Protein AF-A0A1C6CKY2-F1 (afdb_monomer_lite)

Sequence (172 aa):
MKKKILVILAVICVIASGVGYYFYRTQRNVSVGLNNDIQDENGKKGKTSLDSSKVLVIYFSNGGNTQKLAKEIYDQVGGDFRQIKPQKAYPKGNKLYDYTKNEQEKNGRPKLKDLNIDISQYDTIFIGYPIWWYTYPQIILSFFDQYDLSNKTIIPFVTHGGSGMSGTKENS

Radius of gyration: 22.48 Å; chains: 1; bounding box: 76×49×47 Å

Foldseek 3Di:
DVVVVVVVVVVVVVVVVVVVVVVVVVPPDDPPVPDPPPADPVNDDDDLPDPQQQEEQEEEDDPCPQVVVSVVVCVVNPHHYWYWAFPDHQDDDPNNQVVQVVCVVVLHQGHTDDRPDDNVSHQEYEYEYEDRPNHGGSPVVNVPVVDDCPNHHYHYDYDYPDPPPPDPDPDD

pLDDT: mean 81.37, std 19.02, range [37.88, 98.44]

Secondary structure (DSSP, 8-state):
-HHHHHHHHHHHHHHHHHHHHHHHHHTS----S--TT---TT-PPP-----GGGEEEEE--SSSHHHHHHHHHHHHH-SEEEE--BSSPPPPTTHHHHHHHHHHHTT--PPBPP----GGG-SEEEEEEE-BTTB--HHHHHHHHHS--TT-EEEEEEE----S--S-----

Structure (mmCIF, N/CA/C/O backbone):
data_AF-A0A1C6CKY2-F1
#
_entry.id   AF-A0A1C6CKY2-F1
#
loop_
_atom_site.group_PDB
_atom_site.id
_atom_site.type_symbol
_atom_site.label_atom_id
_atom_site.label_alt_id
_atom_site.label_comp_id
_atom_site.label_asym_id
_atom_site.label_entity_id
_atom_site.label_seq_id
_atom_site.pdbx_PDB_ins_code
_atom_site.Cartn_x
_atom_site.Cartn_y
_atom_site.Cartn_z
_atom_site.occupancy
_atom_site.B_iso_or_equiv
_atom_site.auth_seq_id
_atom_site.auth_comp_id
_atom_site.auth_asym_id
_atom_site.auth_atom_id
_atom_site.pdbx_PDB_model_num
ATOM 1 N N . MET A 1 1 ? -53.432 -28.116 7.710 1.00 58.69 1 MET A N 1
ATOM 2 C CA . MET A 1 1 ? -52.304 -27.810 6.793 1.00 58.69 1 MET A CA 1
ATOM 3 C C . MET A 1 1 ? -51.331 -26.766 7.357 1.00 58.69 1 MET A C 1
ATOM 5 O O . MET A 1 1 ? -50.137 -27.017 7.323 1.00 58.69 1 MET A O 1
ATOM 9 N N . LYS A 1 2 ? -51.797 -25.668 7.979 1.00 56.59 2 LYS A N 1
ATOM 10 C CA . LYS A 1 2 ? -50.939 -24.588 8.525 1.00 56.59 2 LYS A CA 1
ATOM 11 C C . LYS A 1 2 ? -49.962 -25.003 9.650 1.00 56.59 2 LYS A C 1
ATOM 13 O O . LYS A 1 2 ? -48.809 -24.596 9.631 1.00 56.59 2 LYS A O 1
ATOM 18 N N . LYS A 1 3 ? -50.377 -25.870 10.589 1.00 56.81 3 LYS A N 1
ATOM 19 C CA . LYS A 1 3 ? -49.516 -26.320 11.709 1.00 56.81 3 LYS A CA 1
ATOM 20 C C . LYS A 1 3 ? -48.325 -27.188 11.269 1.00 56.81 3 LYS A C 1
ATOM 22 O O . LYS A 1 3 ? -47.261 -27.088 11.860 1.00 56.81 3 LYS A O 1
ATOM 27 N N . LYS A 1 4 ? -48.479 -27.997 10.211 1.00 60.75 4 LYS A N 1
ATOM 28 C CA . LYS A 1 4 ? -47.393 -28.849 9.688 1.00 60.75 4 LYS A CA 1
ATOM 29 C C . LYS A 1 4 ? -46.305 -28.024 8.981 1.00 60.75 4 LYS A C 1
ATOM 31 O O . LYS A 1 4 ? -45.134 -28.338 9.119 1.00 60.75 4 LYS A O 1
ATOM 36 N N . ILE A 1 5 ? -46.684 -26.934 8.305 1.00 71.88 5 ILE A N 1
ATOM 37 C CA . ILE A 1 5 ? -45.748 -26.004 7.641 1.00 71.88 5 ILE A CA 1
ATOM 38 C C . ILE A 1 5 ? -44.904 -25.231 8.667 1.00 71.88 5 ILE A C 1
ATOM 40 O O . ILE A 1 5 ? -43.698 -25.089 8.486 1.00 71.88 5 ILE A O 1
ATOM 44 N N . LEU A 1 6 ? -45.512 -24.786 9.773 1.00 70.56 6 LEU A N 1
ATOM 45 C CA . LEU A 1 6 ? -44.807 -24.044 10.825 1.00 70.56 6 LEU A CA 1
ATOM 46 C C . LEU A 1 6 ? -43.731 -24.896 11.524 1.00 70.56 6 LEU A C 1
ATOM 48 O O . LEU A 1 6 ? -42.638 -24.410 11.800 1.00 70.56 6 LEU A O 1
ATOM 52 N N . VAL A 1 7 ? -44.019 -26.181 11.758 1.00 70.69 7 VAL A N 1
ATOM 53 C CA . VAL A 1 7 ? -43.060 -27.119 12.366 1.00 70.69 7 VAL A CA 1
ATOM 54 C C . VAL A 1 7 ? -41.873 -27.383 11.435 1.00 70.69 7 VAL A C 1
ATOM 56 O O . VAL A 1 7 ? -40.737 -27.410 11.896 1.00 70.69 7 VAL A O 1
ATOM 59 N N . ILE A 1 8 ? -42.105 -27.504 10.124 1.00 72.88 8 ILE A N 1
ATOM 60 C CA . ILE A 1 8 ? -41.028 -27.720 9.143 1.00 72.88 8 ILE A CA 1
ATOM 61 C C . ILE A 1 8 ? -40.092 -26.501 9.067 1.00 72.88 8 ILE A C 1
ATOM 63 O O . ILE A 1 8 ? -38.875 -26.669 9.055 1.00 72.88 8 ILE A O 1
ATOM 67 N N . LEU A 1 9 ? -40.632 -25.277 9.092 1.00 72.06 9 LEU A N 1
ATOM 68 C CA . LEU A 1 9 ? -39.821 -24.050 9.083 1.00 72.06 9 LEU A CA 1
ATOM 69 C C . LEU A 1 9 ? -38.962 -23.896 10.346 1.00 72.06 9 LEU A C 1
ATOM 71 O O . LEU A 1 9 ? -37.796 -23.520 10.250 1.00 72.06 9 LEU A O 1
ATOM 75 N N . ALA A 1 10 ? -39.503 -24.235 11.520 1.00 71.69 10 ALA A N 1
ATOM 76 C CA . ALA A 1 10 ? -38.752 -24.172 12.773 1.00 71.69 10 ALA A CA 1
ATOM 77 C C . ALA A 1 10 ? -37.550 -25.136 12.776 1.00 71.69 10 ALA A C 1
ATOM 79 O O . ALA A 1 10 ? -36.461 -24.764 13.208 1.00 71.69 10 ALA A O 1
ATOM 80 N N . VAL A 1 11 ? -37.719 -26.347 12.234 1.00 73.00 11 VAL A N 1
ATOM 81 C CA . VAL A 1 11 ? -36.639 -27.344 12.139 1.00 73.00 11 VAL A CA 1
ATOM 82 C C . VAL A 1 11 ? -35.540 -26.892 11.169 1.00 73.00 11 VAL A C 1
ATOM 84 O O . VAL A 1 11 ? -34.359 -27.042 11.475 1.00 73.00 11 VAL A O 1
ATOM 87 N N . ILE A 1 12 ? -35.900 -26.267 10.043 1.00 73.81 12 ILE A N 1
ATOM 88 C CA . ILE A 1 12 ? -34.926 -25.732 9.075 1.00 73.81 12 ILE A CA 1
ATOM 89 C C . ILE A 1 12 ? -34.100 -24.593 9.690 1.00 73.81 12 ILE A C 1
ATOM 91 O O . ILE A 1 12 ? -32.880 -24.577 9.523 1.00 73.81 12 ILE A O 1
ATOM 95 N N . CYS A 1 13 ? -34.723 -23.681 10.445 1.00 72.31 13 CYS A N 1
ATOM 96 C CA . CYS A 1 13 ? -33.999 -22.602 11.123 1.00 72.31 13 CYS A CA 1
ATOM 97 C C . CYS A 1 13 ? -32.980 -23.138 12.137 1.00 72.31 13 CYS A C 1
ATOM 99 O O . CYS A 1 13 ? -31.845 -22.672 12.149 1.00 72.31 13 CYS A O 1
ATOM 101 N N . VAL A 1 14 ? -33.340 -24.153 12.930 1.00 74.88 14 VAL A N 1
ATOM 102 C CA . VAL A 1 14 ? -32.428 -24.7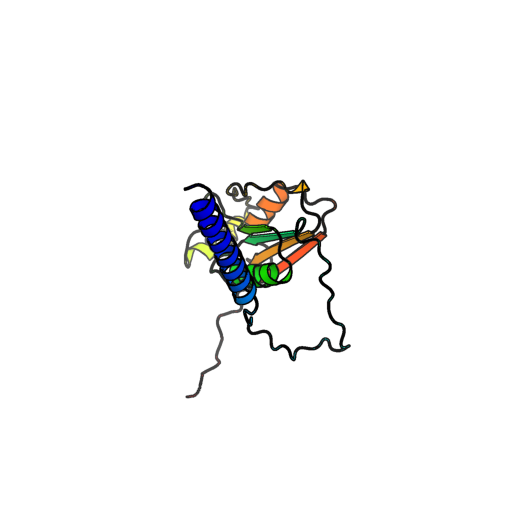57 13.920 1.00 74.88 14 VAL A CA 1
ATOM 103 C C . VAL A 1 14 ? -31.243 -25.450 13.243 1.00 74.88 14 VAL A C 1
ATOM 105 O O . VAL A 1 14 ? -30.108 -25.307 13.699 1.00 74.88 14 VAL A O 1
ATOM 108 N N . ILE A 1 15 ? -31.471 -26.141 12.121 1.00 74.62 15 ILE A N 1
ATOM 109 C CA . ILE A 1 15 ? -30.394 -26.772 11.345 1.00 74.62 15 I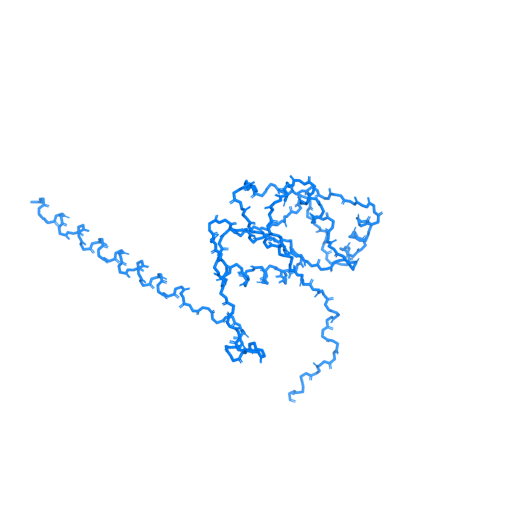LE A CA 1
ATOM 110 C C . ILE A 1 15 ? -29.488 -25.705 10.714 1.00 74.62 15 ILE A C 1
ATOM 112 O O . ILE A 1 15 ? -28.270 -25.825 10.802 1.00 74.62 15 ILE A O 1
ATOM 116 N N . ALA A 1 16 ? -30.044 -24.629 10.150 1.00 70.94 16 ALA A N 1
ATOM 117 C CA . ALA A 1 16 ? -29.259 -23.534 9.577 1.00 70.94 16 ALA A CA 1
ATOM 118 C C . ALA A 1 16 ? -28.411 -22.808 10.637 1.00 70.94 16 ALA A C 1
ATOM 120 O O . ALA A 1 16 ? -27.241 -22.515 10.393 1.00 70.94 16 ALA A O 1
ATOM 121 N N . SER A 1 17 ? -28.957 -22.578 11.836 1.00 72.94 17 SER A N 1
ATOM 122 C CA . SER A 1 17 ? -28.205 -22.022 12.969 1.00 72.94 17 SER A CA 1
ATOM 123 C C . SER A 1 17 ? -27.119 -22.979 13.461 1.00 72.94 17 SER A C 1
ATOM 125 O O . SER A 1 17 ? -26.011 -22.541 13.750 1.00 72.94 17 SER A O 1
ATOM 127 N N . GLY A 1 18 ? -27.406 -24.283 13.518 1.00 74.19 18 GLY A N 1
ATOM 128 C CA . GLY A 1 18 ? -26.446 -25.311 13.921 1.00 74.19 18 GLY A CA 1
ATOM 129 C C . GLY A 1 18 ? -25.293 -25.470 12.929 1.00 74.19 18 GLY A C 1
ATOM 130 O O . GLY A 1 18 ? -24.139 -25.524 13.342 1.00 74.19 18 GLY A O 1
ATOM 131 N N . VAL A 1 19 ? -25.584 -25.471 11.625 1.00 73.19 19 VAL A N 1
ATOM 132 C CA . VAL A 1 19 ? -24.577 -25.528 10.553 1.00 73.19 19 VAL A CA 1
ATOM 133 C C . VAL A 1 19 ? -23.788 -24.222 10.484 1.00 73.19 19 VAL A C 1
ATOM 135 O O . VAL A 1 19 ? -22.569 -24.269 10.374 1.00 73.19 19 VAL A O 1
ATOM 138 N N . GLY A 1 20 ? -24.443 -23.066 10.629 1.00 67.44 20 GLY A N 1
ATOM 139 C CA . GLY A 1 20 ? -23.774 -21.767 10.719 1.00 67.44 20 GLY A CA 1
ATOM 140 C C . GLY A 1 20 ? -22.852 -21.667 11.937 1.00 67.44 20 GLY A C 1
ATOM 141 O O . GLY A 1 20 ? -21.714 -21.231 11.805 1.00 67.44 20 GLY A O 1
ATOM 142 N N . TYR A 1 21 ? -23.292 -22.148 13.103 1.00 68.38 21 TYR A N 1
ATOM 143 C CA . TYR A 1 21 ? -22.475 -22.222 14.316 1.00 68.38 21 TYR A CA 1
ATOM 144 C C . TYR A 1 21 ? -21.323 -23.226 14.175 1.00 68.38 21 TYR A C 1
ATOM 146 O O . TYR A 1 21 ? -20.204 -22.943 14.598 1.00 68.38 21 TYR A O 1
ATOM 154 N N . TYR A 1 22 ? -21.565 -24.374 13.535 1.00 61.97 22 TYR A N 1
ATOM 155 C CA . TYR A 1 22 ? -20.537 -25.371 13.241 1.00 61.97 22 TYR A CA 1
ATOM 156 C C . TYR A 1 22 ? -19.487 -24.827 12.262 1.00 61.97 22 TYR A C 1
ATOM 158 O O . TYR A 1 22 ? -18.297 -24.953 12.528 1.00 61.97 22 TYR A O 1
ATOM 166 N N . PHE A 1 23 ? -19.889 -24.143 11.187 1.00 63.12 23 PHE A N 1
ATOM 167 C CA . PHE A 1 23 ? -18.966 -23.486 10.253 1.00 63.12 23 PHE A CA 1
ATOM 168 C C . PHE A 1 23 ? -18.221 -22.307 10.893 1.00 63.12 23 PHE A C 1
ATOM 170 O O . PHE A 1 23 ? -17.011 -22.187 10.707 1.00 63.12 23 PHE A O 1
ATOM 177 N N . TYR A 1 24 ? -18.896 -21.488 11.706 1.00 59.72 24 TYR A N 1
ATOM 178 C CA . TYR A 1 24 ? -18.271 -20.414 12.487 1.00 59.72 24 TYR A CA 1
ATOM 179 C C . TYR A 1 24 ? -17.228 -20.957 13.475 1.00 59.72 24 TYR A C 1
ATOM 181 O O . TYR A 1 24 ? -16.164 -20.364 13.650 1.00 59.72 24 TYR A O 1
ATOM 189 N N . ARG A 1 25 ? -17.497 -22.114 14.097 1.00 56.81 25 ARG A N 1
ATOM 190 C CA . ARG A 1 25 ? -16.562 -22.779 15.012 1.00 56.81 25 ARG A CA 1
ATOM 191 C C . ARG A 1 25 ? -15.396 -23.441 14.273 1.00 56.81 25 ARG A C 1
ATOM 193 O O . ARG A 1 25 ? -14.270 -23.354 14.749 1.00 56.81 25 ARG A O 1
ATOM 200 N N . THR A 1 26 ? -15.640 -24.061 13.121 1.00 47.97 26 THR A N 1
ATOM 201 C CA . THR A 1 26 ? -14.607 -24.764 12.340 1.00 47.97 26 THR A CA 1
ATOM 202 C C . THR A 1 26 ? -13.656 -23.806 11.612 1.00 47.97 26 THR A C 1
ATOM 204 O O . THR A 1 26 ? -12.512 -24.170 11.364 1.00 47.97 26 THR A O 1
ATOM 207 N N . GLN A 1 27 ? -14.052 -22.555 11.338 1.00 50.56 27 GLN A N 1
ATOM 208 C CA . GLN A 1 27 ? -13.134 -21.538 10.795 1.00 50.56 27 GLN A CA 1
ATOM 209 C C . GLN A 1 27 ? -12.186 -20.897 11.827 1.00 50.56 27 GLN A C 1
ATOM 211 O O . GLN A 1 27 ? -11.339 -20.089 11.450 1.00 50.56 27 GLN A O 1
ATOM 216 N N . ARG A 1 28 ? -12.247 -21.271 13.112 1.00 48.62 28 ARG A N 1
ATOM 217 C CA . ARG A 1 28 ? -11.229 -20.889 14.102 1.00 48.62 28 ARG A CA 1
ATOM 218 C C . ARG A 1 28 ? -10.322 -22.069 14.398 1.00 48.62 28 ARG A C 1
ATOM 220 O O . ARG A 1 28 ? -10.685 -22.919 15.198 1.00 48.62 28 ARG A O 1
ATOM 227 N N . ASN A 1 29 ? -9.173 -22.094 13.729 1.00 44.06 29 ASN A N 1
ATOM 228 C CA . ASN A 1 29 ? -7.859 -22.549 14.209 1.00 44.06 29 ASN A CA 1
ATOM 229 C C . ASN A 1 29 ? -6.998 -22.868 12.982 1.00 44.06 29 ASN A C 1
ATOM 231 O O . ASN A 1 29 ? -6.753 -24.027 12.654 1.00 44.06 29 ASN A O 1
ATOM 235 N N . VAL A 1 30 ? -6.550 -21.824 12.286 1.00 37.88 30 VAL A N 1
ATOM 236 C CA . VAL A 1 30 ? -5.424 -21.962 11.363 1.00 37.88 30 VAL A CA 1
ATOM 237 C C . VAL A 1 30 ? -4.178 -21.696 12.193 1.00 37.88 30 VAL A C 1
ATOM 239 O O . VAL A 1 30 ? -3.920 -20.563 12.592 1.00 37.88 30 VAL A O 1
ATOM 242 N N . SER A 1 31 ? -3.443 -22.762 12.515 1.00 39.06 31 SER A N 1
ATOM 243 C CA . SER A 1 31 ? -2.071 -22.637 12.999 1.00 39.06 31 SER A CA 1
ATOM 244 C C . SER A 1 31 ? -1.241 -22.135 11.828 1.00 39.06 31 SER A C 1
ATOM 246 O O . SER A 1 31 ? -0.829 -22.879 10.941 1.00 39.06 31 SER A O 1
ATOM 248 N N . VAL A 1 32 ? -1.053 -20.828 11.812 1.00 41.72 32 VAL A N 1
ATOM 249 C CA . VAL A 1 32 ? 0.072 -20.198 11.139 1.00 41.72 32 VAL A CA 1
ATOM 250 C C . VAL A 1 32 ? 1.303 -20.714 11.886 1.00 41.72 32 VAL A C 1
ATOM 252 O O . VAL A 1 32 ? 1.243 -20.863 13.106 1.00 41.72 32 VAL A O 1
ATOM 255 N N . GLY A 1 33 ? 2.380 -21.088 11.196 1.00 38.38 33 GLY A N 1
ATOM 256 C CA . GLY A 1 33 ? 3.569 -21.730 11.790 1.00 38.38 33 GLY A CA 1
ATOM 257 C C . GLY A 1 33 ? 4.355 -20.865 12.792 1.00 38.38 33 GLY A C 1
ATOM 258 O O . GLY A 1 33 ? 5.556 -21.050 12.954 1.00 38.38 33 GLY A O 1
ATOM 259 N N . LEU A 1 34 ? 3.703 -19.892 13.428 1.00 40.91 34 LEU A N 1
ATOM 260 C CA . LEU A 1 34 ? 4.163 -19.205 14.616 1.00 40.91 34 LEU A CA 1
ATOM 261 C C . LEU A 1 34 ? 4.144 -20.212 15.762 1.00 40.91 34 LEU A C 1
ATOM 263 O O . LEU A 1 34 ? 3.097 -20.734 16.145 1.00 40.91 34 LEU A O 1
ATOM 267 N N . ASN A 1 35 ? 5.325 -20.499 16.296 1.00 47.12 35 ASN A N 1
ATOM 268 C CA . ASN A 1 35 ? 5.407 -21.225 17.543 1.00 47.12 35 ASN A CA 1
ATOM 269 C C . ASN A 1 35 ? 4.717 -20.373 18.625 1.00 47.12 35 ASN A C 1
ATOM 271 O O . ASN A 1 35 ? 5.133 -19.244 18.885 1.00 47.12 35 ASN A O 1
ATOM 275 N N . ASN A 1 36 ? 3.657 -20.904 19.238 1.00 54.12 36 ASN A N 1
ATOM 276 C CA . ASN A 1 36 ? 2.939 -20.237 20.329 1.00 54.12 36 ASN A CA 1
ATOM 277 C C . ASN A 1 36 ? 3.824 -20.035 21.575 1.00 54.12 36 ASN A C 1
ATOM 279 O O . ASN A 1 36 ? 3.433 -19.310 22.489 1.00 54.12 36 ASN A O 1
ATOM 283 N N . ASP A 1 37 ? 5.018 -20.635 21.589 1.00 56.84 37 ASP A N 1
ATOM 284 C CA . ASP A 1 37 ? 6.042 -20.459 22.616 1.00 56.84 37 ASP A CA 1
ATOM 285 C C . ASP A 1 37 ? 6.924 -19.213 22.403 1.00 56.84 37 ASP A C 1
ATOM 287 O O . ASP A 1 37 ? 7.792 -18.934 23.231 1.00 56.84 37 ASP A O 1
ATOM 291 N N . ILE A 1 38 ? 6.729 -18.441 21.322 1.00 53.94 38 ILE A N 1
ATOM 292 C CA . ILE A 1 38 ? 7.416 -17.154 21.138 1.00 53.94 38 ILE A CA 1
ATOM 293 C C . ILE A 1 38 ? 6.794 -16.145 22.104 1.00 53.94 38 ILE A C 1
ATOM 295 O O . ILE A 1 38 ? 5.758 -15.535 21.837 1.00 53.94 38 ILE A O 1
ATOM 299 N N . GLN A 1 39 ? 7.431 -15.996 23.258 1.00 58.28 39 GLN A N 1
ATOM 300 C CA . GLN A 1 39 ? 7.091 -14.978 24.239 1.00 58.28 39 GLN A CA 1
ATOM 301 C C . GLN A 1 39 ? 7.913 -13.723 23.953 1.00 58.28 39 GLN A C 1
ATOM 303 O O . GLN A 1 39 ? 9.086 -13.806 23.591 1.00 58.28 39 GLN A O 1
ATOM 308 N N . ASP A 1 40 ? 7.291 -12.556 24.123 1.00 62.84 40 ASP A N 1
ATOM 309 C CA . ASP A 1 40 ? 8.046 -11.318 24.298 1.00 62.84 40 ASP A CA 1
ATOM 310 C C . ASP A 1 40 ? 9.084 -11.524 25.413 1.00 62.84 40 ASP A C 1
ATOM 312 O O . ASP A 1 40 ? 8.790 -12.179 26.415 1.00 62.84 40 ASP A O 1
ATOM 316 N N . GLU A 1 41 ? 10.276 -10.951 25.263 1.00 73.06 41 GLU A N 1
ATOM 317 C CA . GLU A 1 41 ? 11.369 -11.059 26.242 1.00 73.06 41 GLU A CA 1
ATOM 318 C C . GLU A 1 41 ? 10.955 -10.557 27.640 1.00 73.06 41 GLU A C 1
ATOM 320 O O . GLU A 1 41 ? 11.522 -10.967 28.650 1.00 73.06 41 GLU A O 1
ATOM 325 N N . ASN A 1 42 ? 9.906 -9.725 27.702 1.00 77.81 42 ASN A N 1
ATOM 326 C CA . ASN A 1 42 ? 9.306 -9.204 28.928 1.00 77.81 42 ASN A CA 1
ATOM 327 C C . ASN A 1 42 ? 7.917 -9.796 29.235 1.00 77.81 42 ASN A C 1
ATOM 329 O O . ASN A 1 42 ? 7.197 -9.277 30.092 1.00 77.81 42 ASN A O 1
ATOM 333 N N . GLY A 1 43 ? 7.490 -10.836 28.514 1.00 68.00 43 GLY A N 1
ATOM 334 C CA . GLY A 1 43 ? 6.177 -11.462 28.671 1.00 68.00 43 GLY A CA 1
ATOM 335 C C . GLY A 1 43 ? 4.994 -10.542 28.344 1.00 68.00 43 GLY A C 1
ATOM 336 O O . GLY A 1 43 ? 3.856 -10.850 28.720 1.00 68.00 43 GLY A O 1
ATOM 337 N N . LYS A 1 44 ? 5.211 -9.406 27.659 1.00 61.81 44 LYS A N 1
ATOM 338 C CA . LYS A 1 44 ? 4.115 -8.523 27.257 1.00 61.81 44 LYS A CA 1
ATOM 339 C C . LYS A 1 44 ? 3.310 -9.195 26.159 1.00 61.81 44 LYS A C 1
ATOM 341 O O . LYS A 1 44 ? 3.792 -9.485 25.069 1.00 61.81 44 LYS A O 1
ATOM 346 N N . LYS A 1 45 ? 2.025 -9.385 26.434 1.00 58.44 45 LYS A N 1
ATOM 347 C CA . LYS A 1 45 ? 1.059 -9.779 25.413 1.00 58.44 45 LYS A CA 1
ATOM 348 C C . LYS A 1 45 ? 0.603 -8.530 24.671 1.00 58.44 45 LYS A C 1
ATOM 350 O O . LYS A 1 45 ? 0.041 -7.621 25.286 1.00 58.44 45 LYS A O 1
ATOM 355 N N . GLY A 1 46 ? 0.823 -8.495 23.359 1.00 55.00 46 GLY A N 1
ATOM 356 C CA . GLY A 1 46 ? 0.180 -7.508 22.499 1.00 55.00 46 GLY A CA 1
ATOM 357 C C . GLY A 1 46 ? -1.340 -7.596 22.662 1.00 55.00 46 GLY A C 1
ATOM 358 O O . GLY A 1 46 ? -1.913 -8.683 22.621 1.00 55.00 46 GLY A O 1
ATOM 359 N N . LYS A 1 47 ? -2.000 -6.460 22.893 1.00 51.66 47 LYS A N 1
ATOM 360 C CA . LYS A 1 47 ? -3.461 -6.351 22.820 1.00 51.66 47 LYS A CA 1
ATOM 361 C C . LYS A 1 47 ? -3.804 -5.678 21.502 1.00 51.66 47 LYS A C 1
ATOM 363 O O . LYS A 1 47 ? -3.695 -4.460 21.393 1.00 51.66 47 LYS A O 1
ATOM 368 N N . THR A 1 48 ? -4.228 -6.446 20.507 1.00 58.12 48 THR A N 1
ATOM 369 C CA . THR A 1 48 ? -4.709 -5.898 19.234 1.00 58.12 48 THR A CA 1
ATOM 370 C C . THR A 1 48 ? -6.145 -5.399 19.415 1.00 58.12 48 THR A C 1
ATOM 372 O O . THR A 1 48 ? -7.109 -6.036 19.012 1.00 58.12 48 THR A O 1
ATOM 375 N N . SER A 1 49 ? -6.299 -4.266 20.102 1.00 67.00 49 SER A N 1
ATOM 376 C CA . SER A 1 49 ? -7.579 -3.563 20.286 1.00 67.00 49 SER A CA 1
ATOM 377 C C . SER A 1 49 ? -7.870 -2.654 19.084 1.00 67.00 49 SER A C 1
ATOM 379 O O . SER A 1 49 ? -8.145 -1.466 19.249 1.00 67.00 49 SER A O 1
ATOM 381 N N . LEU A 1 50 ? -7.737 -3.180 17.867 1.00 80.50 50 LEU A N 1
ATOM 382 C CA . LEU A 1 50 ? -8.108 -2.434 16.668 1.00 80.50 50 LEU A CA 1
ATOM 383 C C . LEU A 1 50 ? -9.604 -2.616 16.410 1.00 80.50 50 LEU A C 1
ATOM 385 O O . LEU A 1 50 ? -10.122 -3.731 16.488 1.00 80.50 50 LEU A O 1
ATOM 389 N N . ASP A 1 51 ? -10.291 -1.529 16.068 1.00 85.69 51 ASP A N 1
ATOM 390 C CA . ASP A 1 51 ? -11.620 -1.628 15.474 1.00 85.69 51 ASP A CA 1
ATOM 391 C C . ASP A 1 51 ? -11.465 -2.143 14.044 1.00 85.69 51 ASP A C 1
ATOM 393 O O . ASP A 1 51 ? -11.153 -1.385 13.125 1.00 85.69 51 ASP A O 1
ATOM 397 N N . SER A 1 52 ? -11.662 -3.450 13.866 1.00 85.88 52 SER A N 1
ATOM 398 C CA . SER A 1 52 ? -11.509 -4.104 12.565 1.00 85.88 52 SER A CA 1
ATOM 399 C C . SER A 1 52 ? -12.345 -3.447 11.459 1.00 85.88 52 SER A C 1
ATOM 401 O O . SER A 1 52 ? -11.909 -3.452 10.316 1.00 85.88 52 SER A O 1
ATOM 403 N N . SER A 1 53 ? -13.482 -2.805 11.768 1.00 89.81 53 SER A N 1
ATOM 404 C CA . SER A 1 53 ? -14.301 -2.119 10.754 1.00 89.81 53 SER A CA 1
ATOM 405 C C . SER A 1 53 ? -13.605 -0.907 10.121 1.00 89.81 53 SER A C 1
ATOM 407 O O . SER A 1 53 ? -13.985 -0.477 9.036 1.00 89.81 53 SER A O 1
ATOM 409 N N . LYS A 1 54 ? -12.550 -0.399 10.768 1.00 94.06 54 LYS A N 1
ATOM 410 C CA . LYS A 1 54 ? -11.752 0.751 10.334 1.00 94.06 54 LYS A CA 1
ATOM 411 C C . LYS A 1 54 ? -10.306 0.396 9.986 1.00 94.06 54 LYS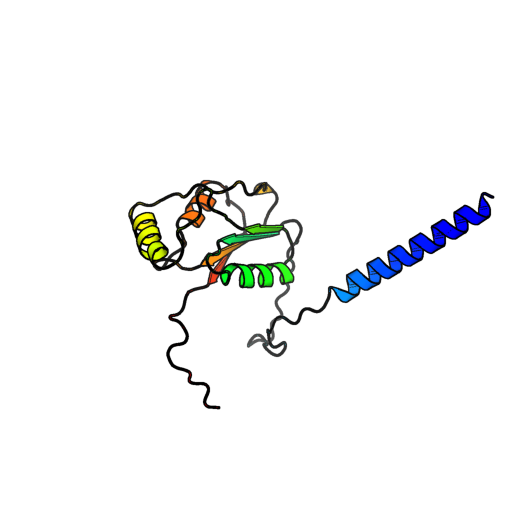 A C 1
ATOM 413 O O . LYS A 1 54 ? -9.449 1.283 9.907 1.00 94.06 54 LYS A O 1
ATOM 418 N N . VAL A 1 55 ? -10.016 -0.890 9.798 1.00 96.00 55 VAL A N 1
ATOM 419 C CA . VAL A 1 55 ? -8.692 -1.377 9.398 1.00 96.00 55 VAL A CA 1
ATOM 420 C C . VAL A 1 55 ? -8.684 -1.710 7.911 1.00 96.00 55 VAL A C 1
ATOM 422 O O . VAL A 1 55 ? -9.560 -2.416 7.417 1.00 96.00 55 VAL A O 1
ATOM 425 N N . LEU A 1 56 ? -7.646 -1.252 7.211 1.00 98.12 56 LEU A N 1
ATOM 426 C CA . LEU A 1 56 ? -7.326 -1.682 5.853 1.00 98.12 56 LEU A CA 1
ATOM 427 C C . LEU A 1 56 ? -5.964 -2.375 5.841 1.00 98.12 56 LEU A C 1
ATOM 429 O O . LEU A 1 56 ? -4.948 -1.779 6.185 1.00 98.12 56 LEU A O 1
ATOM 433 N N . VAL A 1 57 ? -5.926 -3.618 5.377 1.00 98.06 57 VAL A N 1
ATOM 434 C CA . VAL A 1 57 ? -4.694 -4.312 5.005 1.00 98.06 57 VAL A CA 1
ATOM 435 C C . VAL A 1 57 ? -4.568 -4.270 3.487 1.00 98.06 57 VAL A C 1
ATOM 437 O O . VAL A 1 57 ? -5.270 -4.974 2.754 1.00 98.06 57 VAL A O 1
ATOM 440 N N . ILE A 1 58 ? -3.664 -3.422 3.004 1.00 98.44 58 ILE A N 1
ATOM 441 C CA . ILE A 1 58 ? -3.420 -3.204 1.583 1.00 98.44 58 ILE A CA 1
ATOM 442 C C . ILE A 1 58 ? -1.992 -3.590 1.208 1.00 98.44 58 ILE A C 1
ATOM 444 O O . ILE A 1 58 ? -1.048 -3.332 1.947 1.00 98.44 58 ILE A O 1
ATOM 448 N N . TYR A 1 59 ? -1.805 -4.236 0.058 1.00 98.44 59 TYR A N 1
ATOM 449 C CA . TYR A 1 59 ? -0.473 -4.689 -0.343 1.00 98.44 59 TYR A CA 1
ATOM 450 C C . TYR A 1 59 ? -0.261 -4.714 -1.854 1.00 98.44 59 TYR A C 1
ATOM 452 O O . TYR A 1 59 ? -1.165 -5.024 -2.626 1.00 98.44 59 TYR A O 1
ATOM 460 N N . PHE A 1 60 ? 0.973 -4.484 -2.286 1.00 97.94 60 PHE A N 1
ATOM 461 C CA . PHE A 1 60 ? 1.466 -4.901 -3.594 1.00 97.94 60 PHE A CA 1
ATOM 462 C C . PHE A 1 60 ? 2.276 -6.192 -3.433 1.00 97.94 60 PHE A C 1
ATOM 464 O O . PHE A 1 60 ? 3.042 -6.346 -2.485 1.00 97.94 60 PHE A O 1
ATOM 471 N N . SER A 1 61 ? 2.137 -7.137 -4.363 1.00 95.00 61 SER A N 1
ATOM 472 C CA . SER A 1 61 ? 2.976 -8.336 -4.368 1.00 95.00 61 SER A CA 1
ATOM 473 C C . SER A 1 61 ? 3.322 -8.766 -5.780 1.00 95.00 61 SER A C 1
ATOM 475 O O . SER A 1 61 ? 2.456 -8.853 -6.650 1.00 95.00 61 SER A O 1
ATOM 477 N N . ASN A 1 62 ? 4.593 -9.108 -5.962 1.00 89.75 62 ASN A N 1
ATOM 478 C CA . ASN A 1 62 ? 5.103 -9.790 -7.135 1.00 89.75 62 ASN A CA 1
ATOM 479 C C . ASN A 1 62 ? 5.779 -11.090 -6.674 1.00 89.75 62 ASN A C 1
ATOM 481 O O . ASN A 1 62 ? 6.742 -11.042 -5.913 1.00 89.75 62 ASN A O 1
ATOM 485 N N . GLY A 1 63 ? 5.241 -12.245 -7.075 1.00 84.25 63 GLY A N 1
ATOM 486 C CA . GLY A 1 63 ? 5.708 -13.565 -6.620 1.00 84.25 63 GLY A CA 1
ATOM 487 C C . GLY A 1 63 ? 5.036 -14.105 -5.346 1.00 84.25 63 GLY A C 1
ATOM 488 O O . GLY A 1 63 ? 5.305 -15.234 -4.957 1.00 84.25 63 GLY A O 1
ATOM 489 N N . GLY A 1 64 ? 4.134 -13.346 -4.712 1.00 89.31 64 GLY A N 1
ATOM 490 C CA . GLY A 1 64 ? 3.215 -13.852 -3.681 1.00 89.31 64 GLY A CA 1
ATOM 491 C C . GLY A 1 64 ? 3.723 -13.831 -2.234 1.00 89.31 64 GLY A C 1
ATOM 492 O O . GLY A 1 64 ? 2.921 -14.010 -1.323 1.00 89.31 64 GLY A O 1
ATOM 493 N N . ASN A 1 65 ? 5.005 -13.560 -1.973 1.00 90.25 65 ASN A N 1
ATOM 494 C CA . ASN A 1 65 ? 5.534 -13.519 -0.597 1.00 90.25 65 ASN A CA 1
ATOM 495 C C . ASN A 1 65 ? 4.858 -12.437 0.255 1.00 90.25 65 ASN A C 1
ATOM 497 O O . ASN A 1 65 ? 4.357 -12.716 1.340 1.00 90.25 65 ASN A O 1
ATOM 501 N N . THR A 1 66 ? 4.770 -11.214 -0.268 1.00 94.06 66 THR A N 1
ATOM 502 C CA . THR A 1 66 ? 4.077 -10.111 0.412 1.00 94.06 66 THR A CA 1
ATOM 503 C C . THR A 1 66 ? 2.592 -10.400 0.595 1.00 94.06 66 THR A C 1
ATOM 505 O O . THR A 1 66 ? 2.033 -10.036 1.617 1.00 94.06 66 THR A O 1
ATOM 508 N N . GLN A 1 67 ? 1.957 -11.086 -0.363 1.00 96.00 67 GLN A N 1
ATOM 509 C CA . GLN A 1 67 ? 0.556 -11.494 -0.246 1.00 96.00 67 GLN A CA 1
ATOM 510 C C . GLN A 1 67 ? 0.343 -12.458 0.923 1.00 96.00 67 GLN A C 1
ATOM 512 O O . GLN A 1 67 ? -0.636 -12.309 1.647 1.00 96.00 67 GLN A O 1
ATOM 517 N N . LYS A 1 68 ? 1.249 -13.427 1.108 1.00 94.00 68 LYS A N 1
ATOM 518 C CA . LYS A 1 68 ? 1.201 -14.351 2.246 1.00 94.00 68 LYS A CA 1
ATOM 519 C C . LYS A 1 68 ? 1.289 -13.576 3.557 1.00 94.00 68 LYS A C 1
ATOM 521 O O . LYS A 1 68 ? 0.368 -13.661 4.350 1.00 94.00 68 LYS A O 1
ATOM 526 N N . LEU A 1 69 ? 2.308 -12.732 3.730 1.00 94.00 69 LEU A N 1
ATOM 527 C CA . LEU A 1 69 ? 2.450 -11.922 4.948 1.00 94.00 69 LEU A CA 1
ATOM 528 C C . LEU A 1 69 ? 1.263 -10.967 5.172 1.00 94.00 69 LEU A C 1
ATOM 530 O O . LEU A 1 69 ? 0.787 -10.824 6.291 1.00 94.00 69 LEU A O 1
ATOM 534 N N . ALA A 1 70 ? 0.742 -10.349 4.111 1.00 95.75 70 ALA A N 1
ATOM 535 C CA . ALA A 1 70 ? -0.444 -9.504 4.200 1.00 95.75 70 ALA A CA 1
ATOM 536 C C . ALA A 1 70 ? -1.662 -10.298 4.695 1.00 95.75 70 ALA A C 1
ATOM 538 O O . ALA A 1 70 ? -2.434 -9.796 5.506 1.00 95.75 70 ALA A O 1
ATOM 539 N N . LYS A 1 71 ? -1.823 -11.541 4.223 1.00 95.69 71 LYS A N 1
ATOM 540 C CA . LYS A 1 71 ? -2.886 -12.439 4.675 1.00 95.69 71 LYS A CA 1
ATOM 541 C C . LYS A 1 71 ? -2.726 -12.796 6.156 1.00 95.69 71 LYS A C 1
ATOM 543 O O . LYS A 1 71 ? -3.708 -12.734 6.879 1.00 95.69 71 LYS A O 1
ATOM 548 N N . GLU A 1 72 ? -1.508 -13.093 6.602 1.00 91.75 72 GLU A N 1
ATOM 549 C CA . GLU A 1 72 ? -1.201 -13.382 8.013 1.00 91.75 72 GLU A CA 1
ATOM 550 C C . GLU A 1 72 ? -1.546 -12.214 8.943 1.00 91.75 72 GLU A C 1
ATOM 552 O O . GLU A 1 72 ? -2.100 -12.406 10.024 1.00 91.75 72 GLU A O 1
ATOM 557 N N . ILE A 1 73 ? -1.239 -10.986 8.516 1.00 91.88 73 ILE A N 1
ATOM 558 C CA . ILE A 1 73 ? -1.607 -9.770 9.250 1.00 91.88 73 ILE A CA 1
ATOM 559 C C . ILE A 1 73 ? -3.129 -9.628 9.277 1.00 91.88 73 ILE A C 1
ATOM 561 O O . ILE A 1 73 ? -3.710 -9.463 10.346 1.00 91.88 73 ILE A O 1
ATOM 565 N N . TYR A 1 74 ? -3.776 -9.736 8.115 1.00 92.75 74 TYR A N 1
ATOM 566 C CA . TYR A 1 74 ? -5.230 -9.665 7.987 1.00 92.75 74 TYR A CA 1
ATOM 567 C C . TYR A 1 74 ? -5.954 -10.677 8.884 1.00 92.75 74 TYR A C 1
ATOM 569 O O . TYR A 1 74 ? -6.911 -10.308 9.557 1.00 92.75 74 TYR A O 1
ATOM 577 N N . ASP A 1 75 ? -5.484 -11.923 8.952 1.00 88.00 75 ASP A N 1
ATOM 578 C CA . ASP A 1 75 ? -6.108 -12.968 9.771 1.00 88.00 75 ASP A CA 1
ATOM 579 C C . ASP A 1 75 ? -6.036 -12.647 11.284 1.00 88.00 75 ASP A C 1
ATOM 581 O O . ASP A 1 75 ? -6.865 -13.129 12.057 1.00 88.00 75 ASP A O 1
ATOM 585 N N . GLN A 1 76 ? -5.094 -11.794 11.709 1.00 86.62 76 GLN A N 1
ATOM 586 C CA . GLN A 1 76 ? -4.946 -11.337 13.097 1.00 86.62 76 GLN A CA 1
ATOM 587 C C . GLN A 1 76 ? -5.711 -10.044 13.411 1.00 86.62 76 GLN A C 1
ATOM 589 O O . GLN A 1 76 ? -6.187 -9.879 14.535 1.00 86.62 76 GLN A O 1
ATOM 594 N N . VAL A 1 77 ? -5.799 -9.109 12.458 1.00 87.38 77 VAL A N 1
ATOM 595 C CA . VAL A 1 77 ? -6.353 -7.757 12.692 1.00 87.38 77 VAL A CA 1
ATOM 596 C C . VAL A 1 77 ? -7.753 -7.550 12.109 1.00 87.38 77 VAL A C 1
ATOM 598 O O . VAL A 1 77 ? -8.469 -6.645 12.534 1.00 87.38 77 VAL A O 1
ATOM 601 N N . GLY A 1 78 ? -8.158 -8.385 11.152 1.00 87.62 78 GLY A N 1
ATOM 602 C CA . GLY A 1 78 ? -9.402 -8.255 10.398 1.00 87.62 78 GLY A CA 1
ATOM 603 C C . GLY A 1 78 ? -9.419 -7.065 9.430 1.00 87.62 78 GLY A C 1
ATOM 604 O O . GLY A 1 78 ? -8.387 -6.623 8.924 1.00 87.62 78 GLY A O 1
ATOM 605 N N . GLY A 1 79 ? -10.627 -6.562 9.166 1.00 92.38 79 GLY A N 1
ATOM 606 C CA . GLY A 1 79 ? -10.885 -5.388 8.330 1.00 92.38 79 GLY A CA 1
ATOM 607 C C . GLY A 1 79 ? -11.010 -5.668 6.843 1.00 92.38 79 GLY A C 1
ATOM 608 O O . GLY A 1 79 ? -11.479 -6.731 6.439 1.00 92.38 79 GLY A O 1
ATOM 609 N N . ASP A 1 80 ? -10.651 -4.690 6.020 1.00 97.50 80 ASP A N 1
ATOM 610 C CA . ASP A 1 80 ? -10.646 -4.837 4.570 1.00 97.50 80 ASP A CA 1
ATOM 611 C C . ASP A 1 80 ? -9.297 -5.347 4.067 1.00 97.50 80 ASP A C 1
ATOM 613 O O . ASP A 1 80 ? -8.237 -4.912 4.511 1.00 97.50 80 ASP A O 1
ATOM 617 N N . PHE A 1 81 ? -9.332 -6.245 3.082 1.00 97.25 81 PHE A N 1
ATOM 618 C CA . PHE A 1 81 ? -8.139 -6.804 2.449 1.00 97.25 81 PHE A CA 1
ATOM 619 C C . PHE A 1 81 ? -8.107 -6.446 0.965 1.00 97.25 81 PHE A C 1
ATOM 621 O O . PHE A 1 81 ? -9.021 -6.812 0.216 1.00 97.25 81 PHE A O 1
ATOM 628 N N . ARG A 1 82 ? -7.079 -5.716 0.516 1.00 98.06 82 ARG A N 1
ATOM 629 C CA . ARG A 1 82 ? -6.978 -5.240 -0.877 1.00 98.06 82 ARG A CA 1
ATOM 630 C C . ARG A 1 82 ? -5.577 -5.404 -1.452 1.00 98.06 82 ARG A C 1
ATOM 632 O O . ARG A 1 82 ? -4.572 -5.189 -0.785 1.00 98.06 82 ARG A O 1
ATOM 639 N N . GLN A 1 83 ? -5.517 -5.753 -2.735 1.00 97.88 83 GLN A N 1
ATOM 640 C CA . GLN A 1 83 ? -4.264 -5.837 -3.479 1.00 97.88 83 GLN A CA 1
ATOM 641 C C . GLN A 1 83 ? -4.130 -4.651 -4.433 1.00 97.88 83 GLN A C 1
ATOM 643 O O . GLN A 1 83 ? -4.953 -4.484 -5.333 1.00 97.88 83 GLN A O 1
ATOM 648 N N . ILE A 1 84 ? -3.040 -3.902 -4.304 1.00 98.12 84 ILE A N 1
ATOM 649 C CA . ILE A 1 84 ? -2.596 -2.914 -5.284 1.00 98.12 84 ILE A CA 1
ATOM 650 C C . ILE A 1 84 ? -2.164 -3.667 -6.541 1.00 98.12 84 ILE A C 1
ATOM 652 O O . ILE A 1 84 ? -1.261 -4.507 -6.512 1.00 98.12 84 ILE A O 1
ATOM 656 N N . LYS A 1 85 ? -2.827 -3.379 -7.661 1.00 96.81 85 LYS A N 1
ATOM 657 C CA . LYS A 1 85 ? -2.530 -3.976 -8.967 1.00 96.81 85 LYS A CA 1
ATOM 658 C C . LYS A 1 85 ? -2.269 -2.867 -9.977 1.00 96.81 85 LYS A C 1
ATOM 660 O O . LYS A 1 85 ? -3.074 -1.941 -10.049 1.00 96.81 85 LYS A O 1
ATOM 665 N N . PRO A 1 86 ? -1.219 -2.965 -10.804 1.00 96.81 86 PRO A N 1
ATOM 666 C CA . PRO A 1 86 ? -1.035 -2.001 -11.872 1.00 96.81 86 PRO A CA 1
ATOM 667 C C . PRO A 1 86 ? -2.077 -2.244 -12.967 1.00 96.81 86 PRO A C 1
ATOM 669 O O . PRO A 1 86 ? -2.474 -3.385 -13.239 1.00 96.81 86 PRO A O 1
ATOM 672 N N . GLN A 1 87 ? -2.500 -1.173 -13.633 1.00 97.31 87 GLN A N 1
ATOM 673 C CA . GLN A 1 87 ? -3.367 -1.254 -14.804 1.00 97.31 87 GLN A CA 1
ATOM 674 C C . GLN A 1 87 ? -2.678 -2.042 -15.927 1.00 97.31 87 GLN A C 1
ATOM 676 O O . GLN A 1 87 ? -3.295 -2.914 -16.541 1.00 97.31 87 GLN A O 1
ATOM 681 N N . LYS A 1 88 ? -1.378 -1.791 -16.139 1.00 96.12 88 LYS A N 1
ATOM 682 C CA . LYS A 1 88 ? -0.509 -2.576 -17.023 1.00 96.12 88 LYS A CA 1
ATOM 683 C C . LYS A 1 88 ? 0.345 -3.531 -16.192 1.00 96.12 88 LYS A C 1
ATOM 685 O O . LYS A 1 88 ? 1.133 -3.088 -15.368 1.00 96.12 88 LYS A O 1
ATOM 690 N N . ALA A 1 89 ? 0.206 -4.834 -16.420 1.00 94.88 89 ALA A N 1
ATOM 691 C CA . ALA A 1 89 ? 0.977 -5.833 -15.684 1.00 94.88 89 ALA A CA 1
ATOM 692 C C . ALA A 1 89 ? 2.494 -5.627 -15.853 1.00 94.88 89 ALA A C 1
ATOM 694 O O . ALA A 1 89 ? 2.972 -5.379 -16.963 1.00 94.88 89 ALA A O 1
ATOM 695 N N . TYR A 1 90 ? 3.238 -5.783 -14.754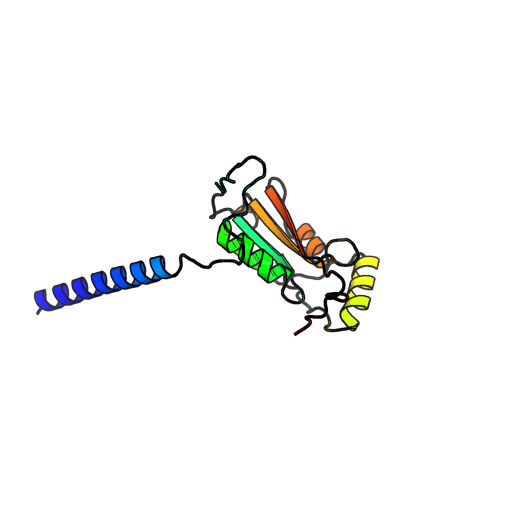 1.00 94.94 90 TYR A N 1
ATOM 696 C CA . TYR A 1 90 ? 4.696 -5.826 -14.789 1.00 94.94 90 TYR A CA 1
ATOM 697 C C . TYR A 1 90 ? 5.184 -7.006 -15.651 1.00 94.94 90 TYR A C 1
ATOM 699 O O . TYR A 1 90 ? 4.551 -8.070 -15.655 1.00 94.94 90 TYR A O 1
ATOM 707 N N . PRO A 1 91 ? 6.301 -6.849 -16.385 1.00 93.44 91 PRO A N 1
ATOM 708 C CA . PRO A 1 91 ? 6.885 -7.954 -17.133 1.00 93.44 91 PRO A CA 1
ATOM 709 C C . PRO A 1 91 ? 7.344 -9.068 -16.183 1.00 93.44 91 PRO A C 1
ATOM 711 O O . PRO A 1 91 ? 7.721 -8.821 -15.042 1.00 93.44 91 PRO A O 1
ATOM 714 N N . LYS A 1 92 ? 7.311 -10.315 -16.658 1.00 89.38 92 LYS A N 1
ATOM 715 C CA . LYS A 1 92 ? 7.738 -11.490 -15.884 1.00 89.38 92 LYS A CA 1
ATOM 716 C C . LYS A 1 92 ? 9.206 -11.835 -16.149 1.00 89.38 92 LYS A C 1
ATOM 718 O O . LYS A 1 92 ? 9.760 -11.477 -17.190 1.00 89.38 92 LYS A O 1
ATOM 723 N N . GLY A 1 93 ? 9.797 -12.606 -15.234 1.00 87.06 93 GLY A N 1
ATOM 724 C CA . GLY A 1 93 ? 11.150 -13.148 -15.373 1.00 87.06 93 GLY A CA 1
ATOM 725 C C . GLY A 1 93 ? 12.223 -12.060 -15.421 1.00 87.06 93 GLY A C 1
ATOM 726 O O . GLY A 1 93 ? 12.063 -10.996 -14.825 1.00 87.06 93 GLY A O 1
ATOM 727 N N . ASN A 1 94 ? 13.300 -12.317 -16.165 1.00 86.62 94 ASN A N 1
ATOM 728 C CA . ASN A 1 94 ? 14.506 -11.478 -16.180 1.00 86.62 94 ASN A CA 1
ATOM 729 C C . ASN A 1 94 ? 14.239 -10.017 -16.583 1.00 86.62 94 ASN A C 1
ATOM 731 O O . ASN A 1 94 ? 14.913 -9.116 -16.101 1.00 86.62 94 ASN A O 1
ATOM 735 N N . LYS A 1 95 ? 13.207 -9.761 -17.401 1.00 93.00 95 LYS A N 1
ATOM 736 C CA . LYS A 1 95 ? 12.840 -8.404 -17.844 1.00 93.00 95 LYS A CA 1
ATOM 737 C C . LYS A 1 95 ? 12.304 -7.514 -16.719 1.00 93.00 95 LYS A C 1
ATOM 739 O O . LYS A 1 95 ? 12.265 -6.298 -16.882 1.00 93.00 95 LYS A O 1
ATOM 744 N N . LEU A 1 96 ? 11.852 -8.096 -15.606 1.00 93.00 96 LEU A N 1
ATOM 745 C CA . LEU A 1 96 ? 11.326 -7.335 -14.475 1.00 93.00 96 LEU A CA 1
ATOM 746 C C . LEU A 1 96 ? 12.391 -6.436 -13.845 1.00 93.00 96 LEU A C 1
ATOM 748 O O . LEU A 1 96 ? 12.088 -5.307 -13.462 1.00 93.00 96 LEU A O 1
ATOM 752 N N . TYR A 1 97 ? 13.624 -6.930 -13.757 1.00 91.56 97 TYR A N 1
ATOM 753 C CA . TYR A 1 97 ? 14.733 -6.212 -13.142 1.00 91.56 97 TYR A CA 1
ATOM 754 C C . TYR A 1 97 ? 14.996 -4.895 -13.884 1.00 91.56 97 TYR A C 1
ATOM 756 O O . TYR A 1 97 ? 14.747 -3.825 -13.332 1.00 91.56 97 TYR A O 1
ATOM 764 N N . ASP A 1 98 ? 15.347 -4.960 -15.171 1.00 94.56 98 ASP A N 1
ATOM 765 C CA . ASP A 1 98 ? 15.641 -3.765 -15.978 1.00 94.56 98 ASP A CA 1
ATOM 766 C C . ASP A 1 98 ? 14.448 -2.807 -16.068 1.00 94.56 98 ASP A C 1
ATOM 768 O O . ASP A 1 98 ? 14.608 -1.589 -15.978 1.00 94.56 98 ASP A O 1
ATOM 772 N N . TYR A 1 99 ? 13.233 -3.354 -16.196 1.00 96.38 99 TYR A N 1
ATOM 773 C CA . TYR A 1 99 ? 12.015 -2.551 -16.255 1.00 96.38 99 TYR A CA 1
ATOM 774 C C . TYR A 1 99 ? 11.829 -1.716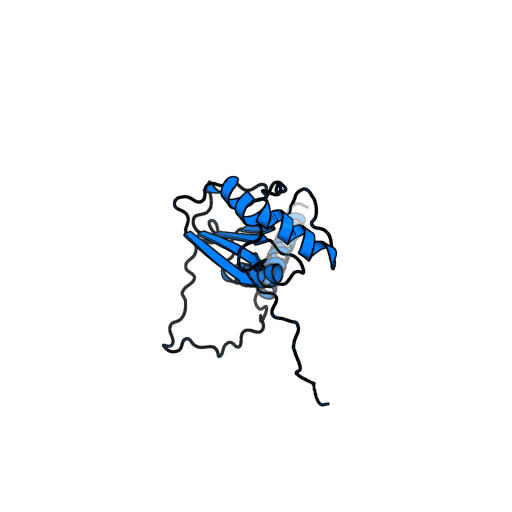 -14.984 1.00 96.38 99 TYR A C 1
ATOM 776 O O . TYR A 1 99 ? 11.609 -0.509 -15.069 1.00 96.38 99 TYR A O 1
ATOM 784 N N . THR A 1 100 ? 11.926 -2.347 -13.811 1.00 95.00 100 THR A N 1
ATOM 785 C CA . THR A 1 100 ? 11.690 -1.679 -12.521 1.00 95.00 100 THR A CA 1
ATOM 786 C C . THR A 1 100 ? 12.826 -0.737 -12.140 1.00 95.00 100 THR A C 1
ATOM 788 O O . THR A 1 100 ? 12.558 0.288 -11.517 1.00 95.00 100 THR A O 1
ATOM 791 N N . LYS A 1 101 ? 14.064 -1.023 -12.574 1.00 95.31 101 LYS A N 1
ATOM 792 C CA . LYS A 1 101 ? 15.195 -0.098 -12.430 1.00 95.31 101 LYS A CA 1
ATOM 793 C C . LYS A 1 101 ? 14.935 1.200 -13.181 1.00 95.31 101 LYS A C 1
ATOM 795 O O . LYS A 1 101 ? 14.932 2.274 -12.594 1.00 95.31 101 LYS A O 1
ATOM 800 N N . ASN A 1 102 ? 14.633 1.084 -14.474 1.00 97.06 102 ASN A N 1
ATOM 801 C CA . ASN A 1 102 ? 14.343 2.234 -15.321 1.00 97.06 102 ASN A CA 1
ATOM 802 C C . ASN A 1 102 ? 13.069 2.969 -14.860 1.00 97.06 102 ASN A C 1
ATOM 804 O O . ASN A 1 102 ? 12.987 4.188 -14.972 1.00 97.06 102 ASN A O 1
ATOM 808 N N . GLU A 1 103 ? 12.065 2.247 -14.346 1.00 97.06 103 GLU A N 1
ATOM 809 C CA . GLU A 1 103 ? 10.878 2.855 -13.730 1.00 97.06 103 GLU A CA 1
ATOM 810 C C . GLU A 1 103 ? 11.253 3.714 -12.511 1.00 97.06 103 GLU A C 1
ATOM 812 O O . GLU A 1 103 ? 10.755 4.830 -12.391 1.00 97.06 103 GLU A O 1
ATOM 817 N N . GLN A 1 104 ? 12.157 3.242 -11.644 1.00 95.94 104 GLN A N 1
ATOM 818 C CA . GLN A 1 104 ? 12.654 4.003 -10.493 1.00 95.94 104 GLN A CA 1
ATOM 819 C C . GLN A 1 104 ? 13.502 5.211 -10.912 1.00 95.94 104 GLN A C 1
ATOM 821 O O . GLN A 1 104 ? 13.253 6.315 -10.433 1.00 95.94 104 GLN A O 1
ATOM 826 N N . GLU A 1 105 ? 14.457 5.028 -11.828 1.00 96.31 105 GLU A N 1
ATOM 827 C CA . GLU A 1 105 ? 15.337 6.098 -12.331 1.00 96.31 105 GLU A CA 1
ATOM 828 C C . GLU A 1 105 ? 14.547 7.243 -12.982 1.00 96.31 105 GLU A C 1
ATOM 830 O O . GLU A 1 105 ? 14.944 8.403 -12.910 1.00 96.31 105 GLU A O 1
ATOM 835 N N . LYS A 1 106 ? 13.393 6.929 -13.582 1.00 97.19 106 LYS A N 1
ATOM 836 C CA . LYS A 1 106 ? 12.488 7.909 -14.199 1.00 97.19 106 LYS A CA 1
ATOM 837 C C . LYS A 1 106 ? 11.425 8.458 -13.248 1.00 97.19 106 LYS A C 1
ATOM 839 O O . LYS A 1 106 ? 10.540 9.174 -13.711 1.00 97.19 106 LYS A O 1
ATOM 844 N N . ASN A 1 107 ? 11.479 8.120 -11.955 1.00 96.06 107 ASN A N 1
ATOM 845 C CA . ASN A 1 107 ? 10.461 8.479 -10.964 1.00 96.06 107 ASN A CA 1
ATOM 846 C C . ASN A 1 107 ? 9.037 8.127 -11.447 1.00 96.06 107 ASN A C 1
ATOM 848 O O . ASN A 1 107 ? 8.118 8.945 -11.411 1.00 96.06 107 ASN A O 1
ATOM 852 N N . GLY A 1 108 ? 8.875 6.916 -11.984 1.00 96.62 108 GLY A N 1
ATOM 853 C CA . GLY A 1 108 ? 7.630 6.466 -12.590 1.00 96.62 108 GLY A CA 1
ATOM 854 C C . GLY A 1 108 ? 6.445 6.493 -11.621 1.00 96.62 108 GLY A C 1
ATOM 855 O O . GLY A 1 108 ? 6.585 6.301 -10.417 1.00 96.62 108 GLY A O 1
ATOM 856 N N . ARG A 1 109 ? 5.240 6.688 -12.159 1.00 97.62 109 ARG A N 1
ATOM 857 C CA . ARG A 1 109 ? 3.976 6.535 -11.422 1.00 97.62 109 ARG A CA 1
ATOM 858 C C . ARG A 1 109 ? 3.039 5.584 -12.167 1.00 97.62 109 ARG A C 1
ATOM 860 O O . ARG A 1 109 ? 2.196 6.035 -12.947 1.00 97.62 109 ARG A O 1
ATOM 867 N N . PRO A 1 110 ? 3.238 4.256 -12.047 1.00 97.25 110 PRO A N 1
ATOM 868 C CA . PRO A 1 110 ? 2.389 3.281 -12.720 1.00 97.25 110 PRO A CA 1
ATOM 869 C C . PRO A 1 110 ? 0.926 3.444 -12.311 1.00 97.25 110 PRO A C 1
ATOM 871 O O . PRO A 1 110 ? 0.590 3.380 -11.132 1.00 97.25 110 PRO A O 1
ATOM 874 N N . LYS A 1 111 ? 0.035 3.590 -13.296 1.00 97.44 111 LYS A N 1
ATOM 875 C CA . LYS A 1 111 ? -1.407 3.686 -13.034 1.00 97.44 111 LYS A CA 1
ATOM 876 C C . LYS A 1 111 ? -1.908 2.449 -12.295 1.00 97.44 111 LYS A C 1
ATOM 878 O O . LYS A 1 111 ? -1.625 1.319 -12.708 1.00 97.44 111 LYS A O 1
ATOM 883 N N . LEU A 1 112 ? -2.686 2.672 -11.244 1.00 96.25 112 LEU A N 1
ATOM 884 C CA . LEU A 1 112 ? -3.329 1.620 -10.470 1.00 96.25 112 LEU A CA 1
ATOM 885 C C . LEU A 1 112 ? -4.629 1.184 -11.141 1.00 96.25 112 LEU A C 1
ATOM 887 O O . LEU A 1 112 ? -5.311 1.975 -11.789 1.00 96.25 112 LEU A O 1
ATOM 891 N N . LYS A 1 113 ? -4.989 -0.087 -10.972 1.00 96.12 113 LYS A N 1
ATOM 892 C CA . LYS A 1 113 ? -6.392 -0.480 -11.102 1.00 96.12 113 LYS A CA 1
ATOM 893 C C . LYS A 1 113 ? -7.170 0.138 -9.948 1.00 96.12 113 LYS A C 1
ATOM 895 O O . LYS A 1 113 ? -6.635 0.231 -8.845 1.00 96.12 113 LYS A O 1
ATOM 900 N N . ASP A 1 114 ? -8.422 0.497 -10.210 1.00 92.81 114 ASP A N 1
ATOM 901 C CA . ASP A 1 114 ? -9.309 0.984 -9.162 1.00 92.81 114 ASP A CA 1
ATOM 902 C C . ASP A 1 114 ? -9.421 -0.058 -8.040 1.00 92.81 114 ASP A C 1
ATOM 904 O O . ASP A 1 114 ? -9.639 -1.251 -8.289 1.00 92.81 114 ASP A O 1
ATOM 908 N N . LEU A 1 115 ? -9.204 0.400 -6.811 1.00 92.75 115 LEU A N 1
ATOM 909 C CA . LEU A 1 115 ? -9.303 -0.411 -5.607 1.00 92.75 115 LEU A CA 1
ATOM 910 C C . LEU A 1 115 ? -10.752 -0.508 -5.110 1.00 92.75 115 LEU A C 1
ATOM 912 O O . LEU A 1 115 ? -11.028 -1.386 -4.290 1.00 92.75 115 LEU A O 1
ATOM 916 N N . ASN A 1 116 ? -11.658 0.347 -5.613 1.00 92.06 116 ASN A N 1
ATOM 917 C CA . ASN A 1 116 ? -13.040 0.488 -5.149 1.00 92.06 116 ASN A CA 1
ATOM 918 C C . ASN A 1 116 ? -13.106 0.623 -3.619 1.00 92.06 116 ASN A C 1
ATOM 920 O O . ASN A 1 116 ? -13.842 -0.103 -2.948 1.00 92.06 116 ASN A O 1
ATOM 924 N N . ILE A 1 117 ? -12.274 1.511 -3.070 1.00 92.44 117 ILE A N 1
ATOM 925 C CA . ILE A 1 117 ? -12.231 1.819 -1.639 1.00 92.44 117 ILE A CA 1
ATOM 926 C C . ILE A 1 117 ? -12.427 3.312 -1.417 1.00 92.44 117 ILE A C 1
ATOM 928 O O . ILE A 1 117 ? -11.859 4.136 -2.133 1.00 92.44 117 ILE A O 1
ATOM 932 N N . ASP A 1 118 ? -13.178 3.640 -0.375 1.00 95.81 118 ASP A N 1
ATOM 933 C CA . ASP A 1 118 ? -13.146 4.959 0.239 1.00 95.81 118 ASP A CA 1
ATOM 934 C C . ASP A 1 118 ? -12.091 4.933 1.347 1.00 95.81 118 ASP A C 1
ATOM 936 O O . ASP A 1 118 ? -12.237 4.209 2.329 1.00 95.81 118 ASP A O 1
ATOM 940 N N . ILE A 1 119 ? -10.997 5.678 1.183 1.00 96.38 119 ILE A N 1
ATOM 941 C CA . ILE A 1 119 ? -9.905 5.673 2.161 1.00 96.38 119 ILE A CA 1
ATOM 942 C C . ILE A 1 119 ? -10.303 6.367 3.472 1.00 96.38 119 ILE A C 1
ATOM 944 O O . ILE A 1 119 ? -9.680 6.124 4.505 1.00 96.38 119 ILE A O 1
ATOM 948 N N . SER A 1 120 ? -11.328 7.227 3.460 1.00 96.94 120 SER A N 1
ATOM 949 C CA . SER A 1 120 ? -11.737 8.032 4.616 1.00 96.94 120 SER A CA 1
ATOM 950 C C . SER A 1 120 ? -12.304 7.191 5.765 1.00 96.94 120 SER A C 1
ATOM 952 O O . SER A 1 120 ? -12.153 7.582 6.918 1.00 96.94 120 SER A O 1
ATOM 954 N N . GLN A 1 121 ? -12.847 6.005 5.469 1.00 97.00 121 GLN A N 1
ATOM 955 C CA . GLN A 1 121 ? -13.445 5.102 6.460 1.00 97.00 121 GLN A CA 1
ATOM 956 C C . GLN A 1 121 ? -12.426 4.418 7.392 1.00 97.00 121 GLN A C 1
ATOM 958 O O . GLN A 1 121 ? -12.816 3.831 8.400 1.00 97.00 121 GLN A O 1
ATOM 963 N N . TYR A 1 122 ? -11.134 4.457 7.048 1.00 97.44 122 TYR A N 1
ATOM 964 C CA . TYR A 1 122 ? -10.091 3.737 7.779 1.00 97.44 122 TYR A CA 1
ATOM 965 C C . TYR A 1 122 ? -9.256 4.663 8.666 1.00 97.44 122 TYR A C 1
ATOM 967 O O . TYR A 1 122 ? -8.741 5.686 8.199 1.00 97.44 122 TYR A O 1
ATOM 975 N N . ASP A 1 123 ? -9.042 4.224 9.908 1.00 95.19 123 ASP A N 1
ATOM 976 C CA . ASP A 1 123 ? -8.178 4.880 10.899 1.00 95.19 123 ASP A CA 1
ATOM 977 C C . ASP A 1 123 ? -6.759 4.281 10.863 1.00 95.19 123 ASP A C 1
ATOM 979 O O . ASP A 1 123 ? -5.768 4.983 11.074 1.00 95.19 123 ASP A O 1
ATOM 983 N N . THR A 1 124 ? -6.647 2.975 10.582 1.00 95.88 124 THR A N 1
ATOM 984 C CA . THR A 1 124 ? -5.375 2.236 10.530 1.00 95.88 124 THR A CA 1
ATOM 985 C C . THR A 1 124 ? -5.215 1.526 9.194 1.00 95.88 124 THR A C 1
ATOM 987 O O . THR A 1 124 ? -6.099 0.787 8.761 1.00 95.88 124 THR A O 1
ATOM 990 N N . ILE A 1 125 ? -4.061 1.716 8.555 1.00 97.94 125 ILE A N 1
ATOM 991 C CA . ILE A 1 125 ? -3.742 1.108 7.266 1.00 97.94 125 ILE A CA 1
ATOM 992 C C . ILE A 1 125 ? -2.407 0.371 7.363 1.00 97.94 125 ILE A C 1
ATOM 994 O O . ILE A 1 125 ? -1.349 0.980 7.533 1.00 97.94 125 ILE A O 1
ATOM 998 N N . PHE A 1 126 ? -2.455 -0.947 7.197 1.00 98.19 126 PHE A N 1
ATOM 999 C CA . PHE A 1 126 ? -1.272 -1.774 6.994 1.00 98.19 126 PHE A CA 1
ATOM 1000 C C . PHE A 1 126 ? -0.901 -1.763 5.514 1.00 98.19 126 PHE A C 1
ATOM 1002 O O . PHE A 1 126 ? -1.735 -2.109 4.678 1.00 98.19 126 PHE A O 1
ATOM 1009 N N . ILE A 1 127 ? 0.340 -1.397 5.188 1.00 98.44 127 ILE A N 1
ATOM 1010 C CA . ILE A 1 127 ? 0.797 -1.253 3.798 1.00 98.44 127 ILE A CA 1
ATOM 1011 C C . ILE A 1 127 ? 1.953 -2.208 3.520 1.00 98.44 127 ILE A C 1
ATOM 1013 O O . ILE A 1 127 ? 3.051 -2.050 4.050 1.00 98.44 127 ILE A O 1
ATOM 1017 N N . GLY A 1 128 ? 1.694 -3.190 2.660 1.00 97.75 128 GLY A N 1
ATOM 1018 C CA . GLY A 1 128 ? 2.625 -4.254 2.307 1.00 97.75 128 GLY A CA 1
ATOM 1019 C C . GLY A 1 128 ? 3.285 -4.079 0.950 1.00 97.75 128 GLY A C 1
ATOM 1020 O O . GLY A 1 128 ? 2.591 -3.890 -0.049 1.00 97.75 128 GLY A O 1
ATOM 1021 N N . TYR A 1 129 ? 4.602 -4.240 0.858 1.00 97.44 129 TYR A N 1
ATOM 1022 C CA . TYR A 1 129 ? 5.285 -4.317 -0.441 1.00 97.44 129 TYR A CA 1
ATOM 1023 C C . TYR A 1 129 ? 6.607 -5.096 -0.393 1.00 97.44 129 TYR A C 1
ATOM 1025 O O . TYR A 1 129 ? 7.237 -5.207 0.661 1.00 97.44 129 TYR A O 1
ATOM 1033 N N . PRO A 1 130 ? 7.065 -5.654 -1.530 1.00 94.62 130 PRO A N 1
ATOM 1034 C CA . PRO A 1 130 ? 8.431 -6.129 -1.643 1.00 94.62 130 PRO A CA 1
ATOM 1035 C C . PRO A 1 130 ? 9.419 -4.957 -1.674 1.00 94.62 130 PRO A C 1
ATOM 1037 O O . PRO A 1 130 ? 9.100 -3.923 -2.249 1.00 94.62 130 PRO A O 1
ATOM 1040 N N . ILE A 1 131 ? 10.633 -5.120 -1.145 1.00 91.62 131 ILE A N 1
ATOM 1041 C CA . ILE A 1 131 ? 11.717 -4.159 -1.407 1.00 91.62 131 ILE A CA 1
ATOM 1042 C C . ILE A 1 131 ? 12.226 -4.354 -2.834 1.00 91.62 131 ILE A C 1
ATOM 1044 O O . ILE A 1 131 ? 12.701 -5.438 -3.178 1.00 91.62 131 ILE A O 1
ATOM 1048 N N . TRP A 1 132 ? 12.162 -3.298 -3.642 1.00 90.94 132 TRP A N 1
ATOM 1049 C CA . TRP A 1 132 ? 12.783 -3.211 -4.962 1.00 90.94 132 TRP A CA 1
ATOM 1050 C C . TRP A 1 132 ? 13.798 -2.079 -4.946 1.00 90.94 132 TRP A C 1
ATOM 1052 O O . TRP A 1 132 ? 13.468 -0.956 -4.578 1.00 90.94 132 TRP A O 1
ATOM 1062 N N . TRP A 1 133 ? 15.036 -2.375 -5.345 1.00 90.62 133 TRP A N 1
ATOM 1063 C CA . TRP A 1 133 ? 16.085 -1.356 -5.460 1.00 90.62 133 TRP A CA 1
ATOM 1064 C C . TRP A 1 133 ? 16.266 -0.527 -4.186 1.00 90.62 133 TRP A C 1
ATOM 1066 O O . TRP A 1 133 ? 16.285 0.702 -4.220 1.00 90.62 133 TRP A O 1
ATOM 1076 N N . TYR A 1 134 ? 16.363 -1.229 -3.054 1.00 89.50 134 TYR A N 1
ATOM 1077 C CA . TYR A 1 134 ? 16.571 -0.657 -1.719 1.00 89.50 134 TYR A CA 1
ATOM 1078 C C . TYR A 1 134 ? 15.436 0.252 -1.214 1.00 89.50 134 TYR A C 1
ATOM 1080 O O . TYR A 1 134 ? 15.600 0.925 -0.201 1.00 89.50 134 TYR A O 1
ATOM 1088 N N . THR A 1 135 ? 14.274 0.261 -1.876 1.00 91.06 135 THR A N 1
ATOM 1089 C CA . THR A 1 135 ? 13.111 1.062 -1.469 1.00 91.06 135 THR A CA 1
ATOM 1090 C C . THR A 1 135 ? 11.784 0.404 -1.880 1.00 91.06 135 THR A C 1
ATOM 1092 O O . THR A 1 135 ? 11.745 -0.763 -2.283 1.00 91.06 135 THR A O 1
ATOM 1095 N N . TYR A 1 136 ? 10.669 1.118 -1.722 1.00 93.38 136 TYR A N 1
ATOM 1096 C CA . TYR A 1 136 ? 9.359 0.680 -2.192 1.00 93.38 136 TYR A CA 1
ATOM 1097 C C . TYR A 1 136 ? 9.273 0.675 -3.736 1.00 93.38 136 TYR A C 1
ATOM 1099 O O . TYR A 1 136 ? 9.878 1.506 -4.417 1.00 93.38 136 TYR A O 1
ATOM 1107 N N . PRO A 1 137 ? 8.474 -0.225 -4.329 1.00 96.00 137 PRO A N 1
ATOM 1108 C CA . PRO A 1 137 ? 8.134 -0.189 -5.746 1.00 96.00 137 PRO A CA 1
ATOM 1109 C C . PRO A 1 137 ? 7.423 1.119 -6.121 1.00 96.00 137 PRO A C 1
ATOM 1111 O O . PRO A 1 137 ? 6.621 1.634 -5.346 1.00 96.00 137 PRO A O 1
ATOM 1114 N N . GLN A 1 138 ? 7.630 1.628 -7.338 1.00 97.75 138 GLN A N 1
ATOM 1115 C CA . GLN A 1 138 ? 7.029 2.897 -7.795 1.00 97.75 138 GLN A CA 1
ATOM 1116 C C . GLN A 1 138 ? 5.486 2.879 -7.804 1.00 97.75 138 GLN A C 1
ATOM 1118 O O . GLN A 1 138 ? 4.829 3.913 -7.674 1.00 97.75 138 GLN A O 1
ATOM 1123 N N . ILE A 1 139 ? 4.876 1.696 -7.891 1.00 97.81 139 ILE A N 1
ATOM 1124 C CA . ILE A 1 139 ? 3.426 1.530 -7.741 1.00 97.81 139 ILE A CA 1
ATOM 1125 C C . ILE A 1 139 ? 2.915 1.910 -6.336 1.00 97.81 139 ILE A C 1
ATOM 1127 O O . ILE A 1 139 ? 1.776 2.343 -6.201 1.00 97.81 139 ILE A O 1
ATOM 1131 N N . ILE A 1 140 ? 3.751 1.807 -5.297 1.00 97.94 140 ILE A N 1
ATOM 1132 C CA . ILE A 1 140 ? 3.409 2.262 -3.941 1.00 97.94 140 ILE A CA 1
ATOM 1133 C C . ILE A 1 140 ? 3.399 3.789 -3.867 1.00 97.94 140 ILE A C 1
ATOM 1135 O O . ILE A 1 140 ? 2.488 4.354 -3.275 1.00 97.94 140 ILE A O 1
ATOM 1139 N N . LEU A 1 141 ? 4.328 4.465 -4.551 1.00 97.12 141 LEU A N 1
ATOM 1140 C CA . LEU A 1 141 ? 4.257 5.923 -4.697 1.00 97.12 141 LEU A CA 1
ATOM 1141 C C . LEU A 1 141 ? 2.985 6.355 -5.421 1.00 97.12 141 LEU A C 1
ATOM 1143 O O . LEU A 1 141 ? 2.349 7.316 -5.021 1.00 97.12 141 LEU A O 1
ATOM 1147 N N . SER A 1 142 ? 2.575 5.607 -6.445 1.00 98.12 142 SER A N 1
ATOM 1148 C CA . SER A 1 142 ? 1.323 5.896 -7.158 1.00 98.12 142 SER A CA 1
ATOM 1149 C C . SER A 1 142 ? 0.101 5.766 -6.247 1.00 98.12 142 SER A C 1
ATOM 1151 O O . SER A 1 142 ? -0.860 6.509 -6.401 1.00 98.12 142 SER A O 1
ATOM 1153 N N . PHE A 1 143 ? 0.142 4.848 -5.277 1.00 97.62 143 PHE A N 1
ATOM 1154 C CA . PHE A 1 143 ? -0.887 4.743 -4.245 1.00 97.62 143 PHE A CA 1
ATOM 1155 C C . PHE A 1 143 ? -0.869 5.951 -3.301 1.00 97.62 143 PHE A C 1
ATOM 1157 O O . PHE A 1 143 ? -1.926 6.518 -3.043 1.00 97.62 143 PHE A O 1
ATOM 1164 N N . PHE A 1 144 ? 0.307 6.386 -2.845 1.00 96.06 144 PHE A N 1
ATOM 1165 C CA . PHE A 1 144 ? 0.431 7.585 -2.008 1.00 96.06 144 PHE A CA 1
ATOM 1166 C C . PHE A 1 144 ? 0.002 8.870 -2.725 1.00 96.06 144 PHE A C 1
ATOM 1168 O O . PHE A 1 144 ? -0.592 9.736 -2.098 1.00 96.06 144 PHE A O 1
ATOM 1175 N N . ASP A 1 145 ? 0.240 8.976 -4.033 1.00 95.75 145 ASP A N 1
ATOM 1176 C CA . ASP A 1 145 ? -0.202 10.124 -4.830 1.00 95.75 145 ASP A CA 1
ATOM 1177 C C . ASP A 1 145 ? -1.728 10.128 -5.049 1.00 95.75 145 ASP A C 1
ATOM 1179 O O . ASP A 1 145 ? -2.328 11.185 -5.236 1.00 95.75 145 ASP A O 1
ATOM 1183 N N . GLN A 1 146 ? -2.363 8.950 -5.065 1.00 95.44 146 GLN A N 1
ATOM 1184 C CA . GLN A 1 146 ? -3.792 8.805 -5.360 1.00 95.44 146 GLN A CA 1
ATOM 1185 C C . GLN A 1 146 ? -4.689 8.934 -4.121 1.00 95.44 146 GLN A C 1
ATOM 1187 O O . GLN A 1 146 ? -5.851 9.320 -4.254 1.00 95.44 146 GLN A O 1
ATOM 1192 N N . TYR A 1 147 ? -4.188 8.593 -2.933 1.00 96.00 147 TYR A N 1
ATOM 1193 C CA . TYR A 1 147 ? -4.985 8.541 -1.710 1.00 96.00 147 TYR A CA 1
ATOM 1194 C C . TYR A 1 147 ? -4.409 9.446 -0.627 1.00 96.00 147 TYR A C 1
ATOM 1196 O O . TYR A 1 147 ? -3.240 9.334 -0.272 1.00 96.00 147 TYR A O 1
ATOM 1204 N N . ASP A 1 148 ? -5.263 10.287 -0.042 1.00 95.75 148 ASP A N 1
ATOM 1205 C CA . ASP A 1 148 ? -4.893 11.073 1.130 1.00 95.75 148 ASP A CA 1
ATOM 1206 C C . ASP A 1 148 ? -4.856 10.181 2.380 1.00 95.75 148 ASP A C 1
ATOM 1208 O O . ASP A 1 148 ? -5.870 9.638 2.833 1.00 95.75 148 ASP A O 1
ATOM 1212 N N . LEU A 1 149 ? -3.652 10.012 2.921 1.00 95.81 149 LEU A N 1
ATOM 1213 C CA . LEU A 1 149 ? -3.378 9.218 4.117 1.00 95.81 149 LEU A CA 1
ATOM 1214 C C . LEU A 1 149 ? -3.177 10.084 5.367 1.00 95.81 149 LEU A C 1
ATOM 1216 O O . LEU A 1 149 ? -2.787 9.571 6.418 1.00 95.81 149 LEU A O 1
ATOM 1220 N N . SER A 1 150 ? -3.439 11.388 5.266 1.00 94.56 150 SER A N 1
ATOM 1221 C CA . SER A 1 150 ? -3.330 12.322 6.383 1.00 94.56 150 SER A CA 1
ATOM 1222 C C . SER A 1 150 ? -4.214 11.883 7.549 1.00 94.56 150 SER A C 1
ATOM 1224 O O . SER A 1 150 ? -5.344 11.431 7.367 1.00 94.56 150 SER A O 1
ATOM 1226 N N . ASN A 1 151 ? -3.696 12.036 8.769 1.00 94.38 151 ASN A N 1
ATOM 1227 C CA . ASN A 1 151 ? -4.377 11.670 10.018 1.00 94.38 151 ASN A CA 1
ATOM 1228 C C . ASN A 1 151 ? -4.706 10.172 10.169 1.00 94.38 151 ASN A C 1
ATOM 1230 O O . ASN A 1 151 ? -5.493 9.808 11.041 1.00 94.38 151 ASN A O 1
ATOM 1234 N N . LYS A 1 152 ? -4.097 9.297 9.359 1.00 95.19 152 LYS A N 1
ATOM 1235 C CA . LYS A 1 152 ? -4.217 7.839 9.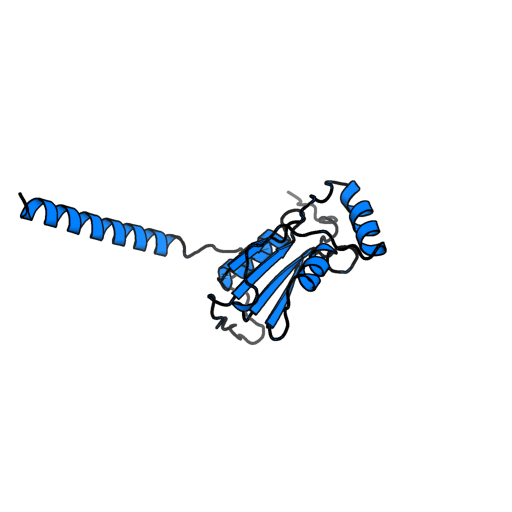489 1.00 95.19 152 LYS A CA 1
ATOM 1236 C C . LYS A 1 152 ? -2.982 7.250 10.152 1.00 95.19 152 LYS A C 1
ATOM 1238 O O . LYS A 1 152 ? -1.866 7.735 9.969 1.00 95.19 152 LYS A O 1
ATOM 1243 N N . THR A 1 153 ? -3.168 6.154 10.876 1.00 95.25 153 THR A N 1
ATOM 1244 C CA . THR A 1 153 ? -2.050 5.353 11.381 1.00 95.25 153 THR A CA 1
ATOM 1245 C C . THR A 1 153 ? -1.557 4.432 10.272 1.00 95.25 153 THR A C 1
ATOM 1247 O O . THR A 1 153 ? -2.275 3.522 9.858 1.00 95.25 153 THR A O 1
ATOM 1250 N N . ILE A 1 154 ? -0.335 4.658 9.785 1.00 96.50 154 ILE A N 1
ATOM 1251 C CA . ILE A 1 154 ? 0.270 3.859 8.712 1.00 96.50 154 ILE A CA 1
ATOM 1252 C C . ILE A 1 154 ? 1.274 2.870 9.297 1.00 96.50 154 ILE A C 1
ATOM 1254 O O . ILE A 1 154 ? 2.245 3.268 9.937 1.00 96.50 154 ILE A O 1
ATOM 1258 N N . ILE A 1 155 ? 1.052 1.578 9.045 1.00 96.19 155 ILE A N 1
ATOM 1259 C CA . ILE A 1 155 ? 1.908 0.488 9.525 1.00 96.19 155 ILE A CA 1
ATOM 1260 C C . ILE A 1 155 ? 2.517 -0.224 8.309 1.00 96.19 155 ILE A C 1
ATOM 1262 O O . ILE A 1 155 ? 1.866 -1.081 7.701 1.00 96.19 155 ILE A O 1
ATOM 1266 N N . PRO A 1 156 ? 3.746 0.130 7.897 1.00 95.56 156 PRO A N 1
ATOM 1267 C CA . PRO A 1 156 ? 4.389 -0.534 6.777 1.00 95.56 156 PRO A CA 1
ATOM 1268 C C . PRO A 1 156 ? 4.864 -1.932 7.181 1.00 95.56 156 PRO A C 1
ATOM 1270 O O . PRO A 1 156 ? 5.400 -2.137 8.269 1.00 95.56 156 PRO A O 1
ATOM 1273 N N . PHE A 1 157 ? 4.739 -2.889 6.267 1.00 95.44 157 PHE A N 1
ATOM 1274 C CA . PHE A 1 157 ? 5.411 -4.179 6.367 1.00 95.44 157 PHE A CA 1
ATOM 1275 C C . PHE A 1 157 ? 6.050 -4.526 5.030 1.00 95.44 157 PHE A C 1
ATOM 1277 O O . PHE A 1 157 ? 5.500 -4.274 3.956 1.00 95.44 157 PHE A O 1
ATOM 1284 N N . VAL A 1 158 ? 7.245 -5.103 5.083 1.00 92.12 158 VAL A N 1
ATOM 1285 C CA . VAL A 1 158 ? 8.032 -5.350 3.880 1.00 92.12 158 VAL A CA 1
ATOM 1286 C C . VAL A 1 158 ? 8.506 -6.783 3.827 1.00 92.12 158 VAL A C 1
ATOM 1288 O O . VAL A 1 158 ? 8.877 -7.382 4.831 1.00 92.12 158 VAL A O 1
ATOM 1291 N N . THR A 1 159 ? 8.520 -7.330 2.620 1.00 87.56 159 THR A N 1
ATOM 1292 C CA . THR A 1 159 ? 9.224 -8.579 2.331 1.00 87.56 159 THR A CA 1
ATOM 1293 C C . THR A 1 159 ? 10.419 -8.248 1.459 1.00 87.56 159 THR A C 1
ATOM 1295 O O . THR A 1 159 ? 10.263 -7.565 0.452 1.00 87.56 159 THR A O 1
ATOM 1298 N N . HIS A 1 160 ? 11.607 -8.738 1.769 1.00 79.50 160 HIS A N 1
ATOM 1299 C CA . HIS A 1 160 ? 12.731 -8.630 0.844 1.00 79.50 160 HIS A CA 1
ATOM 1300 C C . HIS A 1 160 ? 12.937 -9.967 0.134 1.00 79.50 160 HIS A C 1
ATOM 1302 O O . HIS A 1 160 ? 12.746 -11.039 0.709 1.00 79.50 160 HIS A O 1
ATOM 1308 N N . GLY A 1 161 ? 13.335 -9.910 -1.134 1.00 62.94 161 GLY A N 1
ATOM 1309 C CA . GLY A 1 161 ? 14.000 -11.049 -1.748 1.00 62.94 161 GLY A CA 1
ATOM 1310 C C . GLY A 1 161 ? 15.403 -11.115 -1.164 1.00 62.94 161 GLY A C 1
ATOM 1311 O O . GLY A 1 161 ? 16.283 -10.402 -1.633 1.00 62.94 161 GLY A O 1
ATOM 1312 N N . GLY A 1 162 ? 15.612 -11.909 -0.113 1.00 52.75 162 GLY A N 1
ATOM 1313 C CA . GLY A 1 162 ? 16.963 -12.397 0.159 1.00 52.75 162 GLY A CA 1
ATOM 1314 C C . GLY A 1 162 ? 17.417 -13.216 -1.048 1.00 52.75 162 GLY A C 1
ATOM 1315 O O . GLY A 1 162 ? 16.589 -13.892 -1.667 1.00 52.75 162 GLY A O 1
ATOM 1316 N N . SER A 1 163 ? 18.695 -13.130 -1.416 1.00 44.84 163 SER A N 1
ATOM 1317 C CA . SER A 1 163 ? 19.310 -14.062 -2.365 1.00 44.84 163 SER A CA 1
ATOM 1318 C C . SER A 1 163 ? 18.839 -15.474 -2.011 1.00 44.84 163 SER A C 1
ATOM 1320 O O . SER A 1 163 ? 18.907 -15.844 -0.838 1.00 44.84 163 SER A O 1
ATOM 1322 N N . GLY A 1 164 ? 18.278 -16.214 -2.976 1.00 44.34 164 GLY A N 1
ATOM 1323 C CA . GLY A 1 164 ? 17.751 -17.559 -2.728 1.00 44.34 164 GLY A CA 1
ATOM 1324 C C . GLY A 1 164 ? 18.740 -18.370 -1.896 1.00 44.34 164 GLY A C 1
ATOM 1325 O O . GLY A 1 164 ? 19.934 -18.263 -2.152 1.00 44.34 164 GLY A O 1
ATOM 1326 N N . MET A 1 165 ? 18.227 -19.083 -0.884 1.00 40.34 165 MET A N 1
ATOM 1327 C CA . MET A 1 165 ? 18.949 -19.922 0.083 1.00 40.34 165 MET A CA 1
ATOM 1328 C C . MET A 1 165 ? 20.347 -20.325 -0.413 1.00 40.34 165 MET A C 1
ATOM 1330 O O . MET A 1 165 ? 20.520 -21.341 -1.087 1.00 40.34 165 MET A O 1
ATOM 1334 N N . SER A 1 166 ? 21.349 -19.492 -0.132 1.00 41.53 166 SER A N 1
ATOM 1335 C CA . SER A 1 166 ? 22.720 -19.746 -0.551 1.00 41.53 166 SER A CA 1
ATOM 1336 C C . SER A 1 166 ? 23.310 -20.774 0.406 1.00 41.53 166 SER A C 1
ATOM 1338 O O . SER A 1 166 ? 23.914 -20.413 1.409 1.00 41.53 166 SER A O 1
ATOM 1340 N N . GLY A 1 167 ? 23.128 -22.058 0.094 1.00 42.97 167 GLY A N 1
ATOM 1341 C CA . GLY A 1 167 ? 24.058 -23.101 0.530 1.00 42.97 167 GLY A CA 1
ATOM 1342 C C . GLY A 1 167 ? 23.642 -24.034 1.667 1.00 42.97 167 GLY A C 1
ATOM 1343 O O . GLY A 1 167 ? 24.477 -24.850 2.055 1.00 42.97 167 GLY A O 1
ATOM 1344 N N . THR A 1 168 ? 22.407 -24.021 2.174 1.00 41.84 168 THR A N 1
ATOM 1345 C CA . THR A 1 168 ? 21.990 -25.095 3.096 1.00 41.84 168 THR A CA 1
ATOM 1346 C C . THR A 1 168 ? 21.668 -26.348 2.289 1.00 41.84 168 THR A C 1
ATOM 1348 O O . THR A 1 168 ? 20.559 -26.519 1.792 1.00 41.84 168 THR A O 1
ATOM 1351 N N . LYS A 1 169 ? 22.670 -27.215 2.115 1.00 41.56 169 LYS A N 1
ATOM 1352 C CA . LYS A 1 169 ? 22.441 -28.598 1.699 1.00 41.56 169 LYS A CA 1
ATOM 1353 C C . LYS A 1 169 ? 21.640 -29.284 2.801 1.00 41.56 169 LYS A C 1
ATOM 1355 O O . LYS A 1 169 ? 22.109 -29.376 3.933 1.00 41.56 169 LYS A O 1
ATOM 1360 N N . GLU A 1 170 ? 20.456 -29.772 2.462 1.00 45.06 170 GLU A N 1
ATOM 1361 C CA . GLU A 1 170 ? 19.825 -30.847 3.216 1.00 45.06 170 GLU A CA 1
ATOM 1362 C C . GLU A 1 170 ? 20.690 -32.091 2.987 1.00 45.06 170 GLU A C 1
ATOM 1364 O O . GLU A 1 170 ? 20.631 -32.713 1.928 1.00 45.06 170 GLU A O 1
ATOM 1369 N N . ASN A 1 171 ? 21.581 -32.406 3.928 1.00 43.88 171 ASN A N 1
ATOM 1370 C CA . ASN A 1 171 ? 22.139 -33.751 3.977 1.00 43.88 171 ASN A CA 1
ATOM 1371 C C . ASN A 1 171 ? 21.003 -34.673 4.433 1.00 43.88 171 ASN A C 1
ATOM 1373 O O . ASN A 1 171 ? 20.595 -34.614 5.593 1.00 43.88 171 ASN A O 1
ATOM 1377 N N . SER A 1 172 ? 20.471 -35.450 3.487 1.00 43.91 172 SER A N 1
ATOM 1378 C CA . SER A 1 172 ? 19.762 -36.705 3.766 1.00 43.91 172 SER A CA 1
ATOM 1379 C C . SER A 1 172 ? 20.742 -37.769 4.248 1.00 43.91 172 SER A C 1
ATOM 1381 O O . SER A 1 172 ? 21.907 -37.731 3.785 1.00 43.91 172 SER A O 1
#